Protein AF-A0A8S2TP11-F1 (afdb_monomer)

pLDDT: mean 78.97, std 11.64, range [47.19, 91.62]

Structure (mmCIF, N/CA/C/O backbone):
data_AF-A0A8S2TP11-F1
#
_entry.id   AF-A0A8S2TP11-F1
#
loop_
_atom_site.group_PDB
_atom_site.id
_atom_site.type_symbol
_atom_site.label_atom_id
_atom_site.label_alt_id
_atom_site.label_comp_id
_atom_site.label_asym_id
_atom_site.label_entity_id
_atom_site.label_seq_id
_atom_site.pdbx_PDB_ins_code
_atom_site.Cartn_x
_atom_site.Cartn_y
_atom_site.Cartn_z
_atom_site.occupancy
_atom_site.B_iso_or_equiv
_atom_site.auth_seq_id
_atom_site.auth_comp_id
_atom_site.auth_asym_id
_atom_site.auth_atom_id
_atom_site.pdbx_PDB_model_num
ATOM 1 N N . PHE A 1 1 ? 15.207 4.730 -20.840 1.00 57.97 1 PHE A N 1
ATOM 2 C CA . PHE A 1 1 ? 14.688 3.370 -21.097 1.00 57.97 1 PHE A CA 1
ATOM 3 C C . PHE A 1 1 ? 14.161 2.771 -19.781 1.00 57.97 1 PHE A C 1
ATOM 5 O O . PHE A 1 1 ? 14.937 2.716 -18.834 1.00 57.97 1 PHE A O 1
ATOM 12 N N . CYS A 1 2 ? 12.865 2.417 -19.664 1.00 67.00 2 CYS A N 1
ATOM 13 C CA . CYS A 1 2 ? 12.331 1.579 -18.562 1.00 6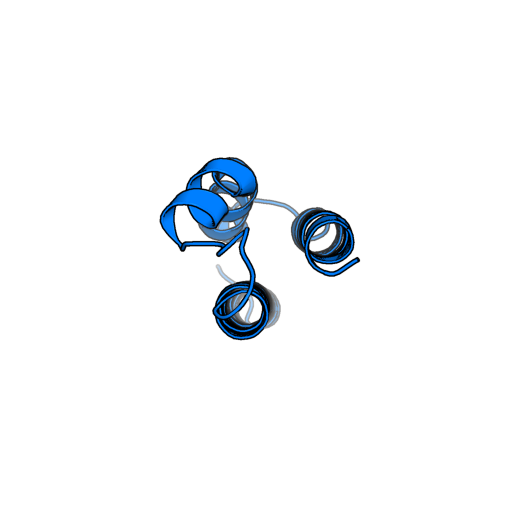7.00 2 CYS A CA 1
ATOM 14 C C . CYS A 1 2 ? 12.112 0.179 -19.136 1.00 67.00 2 CYS A C 1
ATO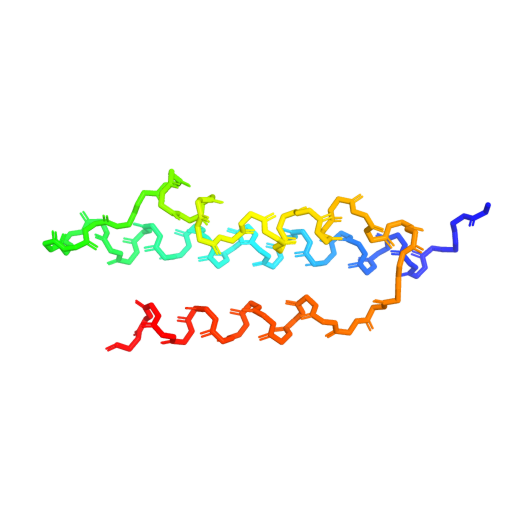M 16 O O . CYS A 1 2 ? 11.248 0.038 -20.001 1.00 67.00 2 CYS A O 1
ATOM 18 N N . PRO A 1 3 ? 12.859 -0.843 -18.705 1.00 79.12 3 PRO A N 1
ATOM 19 C CA . PRO A 1 3 ? 12.548 -2.202 -19.107 1.00 79.12 3 PRO A CA 1
ATOM 20 C C . PRO A 1 3 ? 11.234 -2.662 -18.454 1.00 79.12 3 PRO A C 1
ATOM 22 O O . PRO A 1 3 ? 10.937 -2.298 -17.314 1.00 79.12 3 PRO A O 1
ATOM 25 N N . PHE A 1 4 ? 10.453 -3.477 -19.167 1.00 76.94 4 PHE A N 1
ATOM 26 C CA . PHE A 1 4 ? 9.100 -3.889 -18.762 1.00 76.94 4 PHE A CA 1
ATOM 27 C C . PHE A 1 4 ? 9.046 -4.489 -17.347 1.00 76.94 4 PHE A C 1
ATOM 29 O O . PHE A 1 4 ? 8.184 -4.119 -16.555 1.00 76.94 4 PHE A O 1
ATOM 36 N N . TYR A 1 5 ? 10.030 -5.316 -16.976 1.00 77.19 5 TYR A N 1
ATOM 37 C CA . TYR A 1 5 ? 10.114 -5.916 -15.638 1.00 77.19 5 TYR A CA 1
ATOM 38 C C . TYR A 1 5 ? 10.205 -4.873 -14.510 1.00 77.19 5 TYR A C 1
ATOM 40 O O . TYR A 1 5 ? 9.631 -5.073 -13.442 1.00 77.19 5 TYR A O 1
ATOM 48 N N . LYS A 1 6 ? 10.881 -3.737 -14.744 1.00 73.62 6 LYS A N 1
ATOM 49 C CA . LYS A 1 6 ? 11.011 -2.654 -13.758 1.00 73.62 6 LYS A CA 1
ATOM 50 C C . LYS A 1 6 ? 9.687 -1.919 -13.589 1.00 73.62 6 LYS A C 1
ATOM 52 O O . LYS A 1 6 ? 9.303 -1.572 -12.479 1.00 73.62 6 LYS A O 1
ATOM 57 N N . CYS A 1 7 ? 8.979 -1.711 -14.692 1.00 79.38 7 CYS A N 1
ATOM 58 C CA . CYS A 1 7 ? 7.670 -1.084 -14.691 1.00 79.38 7 CYS A CA 1
ATOM 59 C C . CYS A 1 7 ? 6.602 -1.989 -14.016 1.00 79.38 7 CYS A C 1
ATOM 61 O O . CYS A 1 7 ? 5.815 -1.495 -13.209 1.00 79.38 7 CYS A O 1
ATOM 63 N N . VAL A 1 8 ? 6.648 -3.315 -14.211 1.00 84.44 8 VAL A N 1
ATOM 64 C CA . VAL A 1 8 ? 5.791 -4.280 -13.483 1.00 84.44 8 VAL A CA 1
ATOM 65 C C . VAL A 1 8 ? 6.132 -4.338 -11.987 1.00 84.44 8 VAL A C 1
ATOM 67 O O . VAL A 1 8 ? 5.227 -4.360 -11.155 1.00 84.44 8 VAL A O 1
ATOM 70 N N . ALA A 1 9 ? 7.417 -4.320 -11.621 1.00 79.75 9 ALA A N 1
ATOM 71 C CA . ALA A 1 9 ? 7.837 -4.290 -10.218 1.00 79.75 9 ALA A CA 1
ATOM 72 C C . ALA A 1 9 ? 7.385 -3.003 -9.497 1.00 79.75 9 ALA A C 1
ATOM 74 O O . ALA A 1 9 ? 6.875 -3.089 -8.380 1.00 79.75 9 ALA A O 1
ATOM 75 N N . MET A 1 10 ? 7.482 -1.835 -10.157 1.00 83.44 10 MET A N 1
ATOM 76 C CA . MET A 1 10 ? 6.920 -0.564 -9.657 1.00 83.44 10 MET A CA 1
ATOM 77 C C . MET A 1 10 ? 5.447 -0.687 -9.326 1.00 83.44 10 MET A C 1
ATOM 79 O O . MET A 1 10 ? 5.035 -0.331 -8.221 1.00 83.44 10 MET A O 1
ATOM 83 N N . LEU A 1 11 ? 4.678 -1.245 -10.253 1.00 86.25 11 LEU A N 1
ATOM 84 C CA . LEU A 1 11 ? 3.249 -1.402 -10.064 1.00 86.25 11 LEU A CA 1
ATOM 85 C C . LEU A 1 11 ? 2.929 -2.338 -8.891 1.00 86.25 11 LEU A C 1
ATOM 87 O O . LEU A 1 11 ? 2.106 -1.998 -8.046 1.00 86.25 11 LEU A O 1
ATOM 91 N N . ARG A 1 12 ? 3.616 -3.483 -8.788 1.00 86.38 12 ARG A N 1
ATOM 92 C CA . ARG A 1 12 ? 3.400 -4.444 -7.693 1.00 86.38 12 ARG A CA 1
ATOM 93 C C . ARG A 1 12 ? 3.654 -3.830 -6.315 1.00 86.38 12 ARG A C 1
ATOM 95 O O . ARG A 1 12 ? 2.862 -4.061 -5.408 1.00 86.38 12 ARG A O 1
ATOM 102 N N . ASN A 1 13 ? 4.708 -3.028 -6.167 1.00 85.56 13 ASN A N 1
ATOM 103 C CA . ASN A 1 13 ? 5.015 -2.367 -4.895 1.00 85.56 13 ASN A CA 1
ATOM 104 C C . ASN A 1 13 ? 3.972 -1.305 -4.517 1.00 85.56 13 ASN A C 1
ATOM 106 O O . ASN A 1 13 ? 3.620 -1.189 -3.345 1.00 85.56 13 ASN A O 1
ATOM 110 N N . MET A 1 14 ? 3.456 -0.555 -5.497 1.00 87.81 14 MET A N 1
ATOM 111 C CA . MET A 1 14 ? 2.382 0.418 -5.263 1.00 87.81 14 MET A CA 1
ATOM 112 C C . MET A 1 14 ? 1.082 -0.259 -4.818 1.00 87.81 14 MET A C 1
ATOM 114 O O . MET A 1 14 ? 0.454 0.205 -3.869 1.00 87.81 14 MET A O 1
ATOM 118 N N . ILE A 1 15 ? 0.705 -1.366 -5.468 1.00 91.00 15 ILE A N 1
ATOM 119 C CA . ILE A 1 15 ? -0.500 -2.127 -5.105 1.00 91.00 15 ILE A CA 1
ATOM 120 C C . ILE A 1 15 ? -0.349 -2.731 -3.705 1.00 91.00 15 ILE A C 1
ATOM 122 O O . ILE A 1 15 ? -1.237 -2.564 -2.879 1.00 91.00 15 ILE A O 1
ATOM 126 N N . ALA A 1 16 ? 0.798 -3.340 -3.394 1.00 88.12 16 ALA A N 1
ATOM 127 C CA . ALA A 1 16 ? 1.035 -3.915 -2.071 1.00 88.12 16 ALA A CA 1
ATOM 128 C C . ALA A 1 16 ? 0.923 -2.865 -0.949 1.00 88.12 16 ALA A C 1
ATOM 130 O O . ALA A 1 16 ? 0.271 -3.114 0.064 1.00 88.12 16 ALA 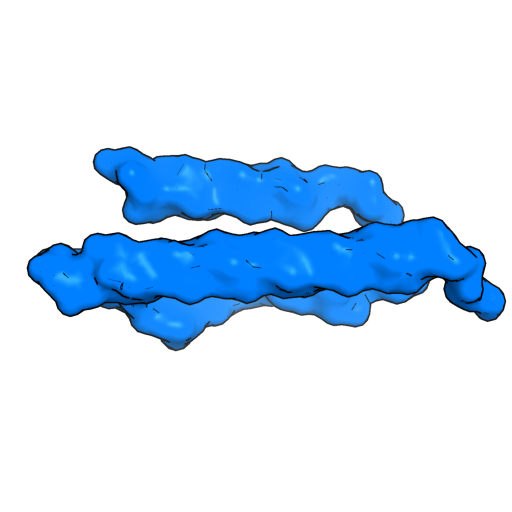A O 1
ATOM 131 N N . PHE A 1 17 ? 1.519 -1.676 -1.131 1.00 88.81 17 PHE A N 1
ATOM 132 C CA . PHE A 1 17 ? 1.370 -0.571 -0.176 1.00 88.81 17 PHE A CA 1
ATOM 133 C C . PHE A 1 17 ? -0.099 -0.181 0.013 1.00 88.81 17 PHE A C 1
ATOM 135 O O . PHE A 1 17 ? -0.543 0.011 1.144 1.00 88.81 17 PHE A O 1
ATOM 142 N N . TYR A 1 18 ? -0.848 -0.084 -1.087 1.00 91.62 18 TYR A N 1
ATOM 143 C CA . TYR A 1 18 ? -2.265 0.257 -1.051 1.00 91.62 18 TYR A CA 1
ATOM 144 C C . TYR A 1 18 ? -3.093 -0.783 -0.285 1.00 91.62 18 TYR A C 1
ATOM 146 O O . TYR A 1 18 ? -3.843 -0.404 0.614 1.00 91.62 18 TYR A O 1
ATOM 154 N N . ASP A 1 19 ? -2.922 -2.071 -0.587 1.00 91.38 19 ASP A N 1
ATOM 155 C CA . AS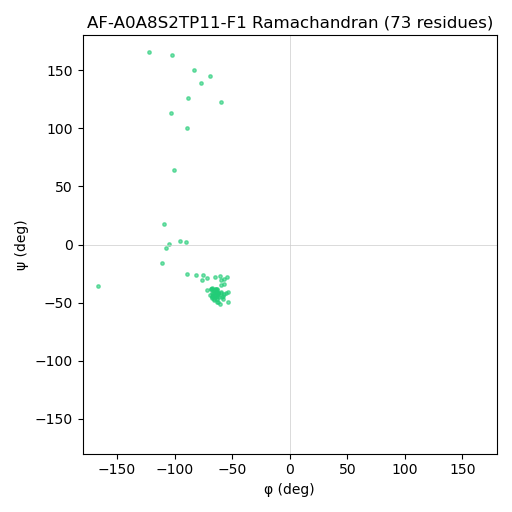P A 1 19 ? -3.686 -3.152 0.045 1.00 91.38 19 ASP A CA 1
ATOM 156 C C . ASP A 1 19 ? -3.433 -3.209 1.558 1.00 91.38 19 ASP A C 1
ATOM 158 O O . ASP A 1 19 ? -4.376 -3.305 2.345 1.00 91.38 19 ASP A O 1
ATOM 162 N N . MET A 1 20 ? -2.174 -3.067 1.987 1.00 88.69 20 MET A N 1
ATOM 163 C CA . MET A 1 20 ? -1.827 -3.063 3.412 1.00 88.69 20 MET A CA 1
ATOM 164 C C . MET A 1 20 ? -2.335 -1.813 4.139 1.00 88.69 20 MET A C 1
ATOM 166 O O . MET A 1 20 ? -2.894 -1.925 5.231 1.00 88.69 20 MET A O 1
ATOM 170 N N . ALA A 1 21 ? -2.196 -0.626 3.537 1.00 89.69 21 ALA A N 1
ATOM 171 C CA . ALA A 1 21 ? -2.708 0.613 4.123 1.00 89.69 21 ALA A CA 1
ATOM 172 C C . ALA A 1 21 ? -4.234 0.568 4.275 1.00 89.69 21 ALA A C 1
ATOM 174 O O . ALA A 1 21 ? -4.769 0.956 5.313 1.00 89.69 21 ALA A O 1
ATOM 175 N N . ARG A 1 22 ? -4.931 0.041 3.263 1.00 91.12 22 ARG A N 1
ATOM 176 C CA . ARG A 1 22 ? -6.373 -0.190 3.314 1.00 91.12 22 ARG A CA 1
ATOM 177 C C . ARG A 1 22 ? -6.739 -1.155 4.443 1.00 91.12 22 ARG A C 1
ATOM 179 O O . ARG A 1 22 ? -7.582 -0.812 5.268 1.00 91.12 22 ARG A O 1
ATOM 186 N N . HIS A 1 23 ? -6.082 -2.312 4.506 1.00 90.62 23 HIS A N 1
ATOM 187 C CA . HIS A 1 23 ? -6.345 -3.331 5.523 1.00 90.62 23 HIS A CA 1
ATOM 188 C C . HIS A 1 23 ? -6.126 -2.806 6.949 1.00 90.62 23 HIS A C 1
ATOM 190 O O . HIS A 1 23 ? -6.937 -3.073 7.834 1.00 90.62 23 HIS A O 1
ATOM 196 N N . ALA A 1 24 ? -5.075 -2.013 7.181 1.00 87.38 24 ALA A N 1
ATOM 197 C CA . ALA A 1 24 ? -4.818 -1.408 8.487 1.00 87.38 24 ALA A CA 1
ATOM 198 C C . ALA A 1 24 ? -5.919 -0.419 8.905 1.00 87.38 24 ALA A C 1
ATOM 200 O O . ALA A 1 24 ? -6.344 -0.421 10.062 1.00 87.38 24 ALA A O 1
ATOM 201 N N . VAL A 1 25 ? -6.428 0.392 7.972 1.00 90.19 25 VAL A N 1
ATOM 202 C CA . VAL A 1 25 ? -7.547 1.310 8.245 1.00 90.19 25 VAL A CA 1
ATOM 203 C C . VAL A 1 25 ? -8.845 0.540 8.513 1.00 90.19 25 VAL A C 1
ATOM 205 O O . VAL A 1 25 ? -9.583 0.898 9.427 1.00 90.19 25 VAL A O 1
ATOM 208 N N . GLU A 1 26 ? -9.127 -0.521 7.751 1.00 90.00 26 GLU A N 1
ATOM 209 C CA . GLU A 1 26 ? -10.329 -1.350 7.927 1.00 90.00 26 GLU A CA 1
ATOM 210 C C . GLU A 1 26 ? -10.300 -2.127 9.254 1.00 90.00 26 GLU A C 1
ATOM 212 O O . GLU A 1 26 ? -11.280 -2.110 9.997 1.00 90.00 26 GLU A O 1
ATOM 217 N N . THR A 1 27 ? -9.160 -2.734 9.596 1.00 87.81 27 THR A N 1
ATOM 218 C CA . THR A 1 27 ? -8.988 -3.539 10.821 1.00 87.81 27 THR A CA 1
ATOM 219 C C . THR A 1 27 ? -9.070 -2.682 12.083 1.00 87.81 27 THR A C 1
ATOM 221 O O . THR A 1 27 ? -9.650 -3.089 13.087 1.00 87.81 27 THR A O 1
ATOM 224 N N . THR A 1 28 ? -8.531 -1.461 12.040 1.00 87.81 28 THR A N 1
ATOM 225 C CA . THR A 1 28 ? -8.527 -0.554 13.200 1.00 87.81 28 THR A CA 1
ATOM 226 C C . THR A 1 28 ? -9.752 0.359 13.268 1.00 87.81 28 THR A C 1
ATOM 228 O O . THR A 1 28 ? -9.864 1.157 14.196 1.00 87.81 28 THR A O 1
ATOM 231 N N . ALA A 1 29 ? -10.712 0.234 12.343 1.00 82.62 29 ALA A N 1
ATOM 232 C CA . ALA A 1 29 ? -11.874 1.121 12.261 1.00 82.62 29 ALA A CA 1
ATOM 233 C C . ALA A 1 29 ? -12.754 1.119 13.525 1.00 82.62 29 ALA A C 1
ATOM 235 O O . ALA A 1 29 ? -13.380 2.136 13.828 1.00 82.62 29 ALA A O 1
ATOM 236 N N . GLN A 1 30 ? -12.803 -0.008 14.240 1.00 81.44 30 GLN A N 1
ATOM 237 C CA . GLN A 1 30 ? -13.582 -0.196 15.472 1.00 81.44 30 GLN A CA 1
ATOM 238 C C . GLN A 1 30 ? -12.715 -0.199 16.743 1.00 81.44 30 GLN A C 1
ATOM 240 O O . GLN A 1 30 ? -13.240 -0.361 17.841 1.00 81.44 30 GLN A O 1
ATOM 245 N N . SER A 1 31 ? -11.397 -0.027 16.605 1.00 82.81 31 SER A N 1
ATOM 246 C CA . SER A 1 31 ? -10.465 0.025 17.732 1.00 82.81 31 SER A CA 1
ATOM 247 C C . SER A 1 31 ? -10.431 1.428 18.345 1.00 82.81 31 SER A C 1
ATOM 249 O O . SER A 1 31 ? -10.582 2.425 17.637 1.00 82.81 31 SER A O 1
ATOM 251 N N . GLU A 1 32 ? -10.162 1.527 19.651 1.00 75.38 32 GLU A N 1
ATOM 252 C CA . GLU A 1 32 ? -9.897 2.812 20.322 1.00 75.38 32 GLU A CA 1
ATOM 253 C C . GLU A 1 32 ? -8.723 3.565 19.676 1.00 75.38 32 GLU A C 1
ATOM 255 O O . GLU A 1 32 ? -8.701 4.796 19.655 1.00 75.38 32 GLU A O 1
ATOM 260 N N . LYS A 1 33 ? -7.764 2.831 19.094 1.00 77.56 33 LYS A N 1
ATOM 261 C CA . LYS A 1 33 ? -6.634 3.380 18.332 1.00 77.56 33 LYS A CA 1
ATOM 262 C C . LYS A 1 33 ? -6.894 3.283 16.832 1.00 77.56 33 LYS A C 1
ATOM 264 O O . LYS A 1 33 ? -6.200 2.567 16.112 1.00 77.56 33 LYS A O 1
ATOM 269 N N . LYS A 1 34 ? -7.913 3.999 16.362 1.00 84.81 34 LYS A N 1
ATOM 270 C CA . LYS A 1 34 ? -8.221 4.096 14.934 1.00 84.81 34 LYS A CA 1
ATOM 271 C C . LYS A 1 34 ? -7.041 4.691 14.171 1.00 84.81 34 LYS A C 1
ATOM 273 O O . LYS A 1 34 ? -6.649 5.827 14.429 1.00 84.81 34 LYS A O 1
ATOM 278 N N . ILE A 1 35 ? -6.539 3.959 13.182 1.00 88.19 35 ILE A N 1
ATOM 279 C CA . ILE A 1 35 ? -5.476 4.443 12.303 1.00 88.19 35 ILE A CA 1
ATOM 280 C C . ILE A 1 35 ? -6.106 5.171 11.125 1.00 88.19 35 ILE A C 1
ATOM 282 O O . ILE A 1 35 ? -6.968 4.639 10.420 1.00 88.19 35 ILE A O 1
ATOM 286 N N . THR A 1 36 ? -5.680 6.412 10.904 1.00 90.12 36 THR A N 1
ATOM 287 C CA . THR A 1 36 ? -6.117 7.207 9.755 1.00 90.12 36 THR A CA 1
ATOM 288 C C . THR A 1 36 ? -5.053 7.236 8.662 1.00 90.12 36 THR A C 1
ATOM 290 O O . THR A 1 36 ? -3.872 6.976 8.889 1.00 90.12 36 THR A O 1
ATOM 293 N N . TRP A 1 37 ? -5.452 7.628 7.449 1.00 88.44 37 TRP A N 1
ATOM 294 C CA . TRP A 1 37 ? -4.493 7.895 6.375 1.00 88.44 37 TRP A CA 1
ATOM 295 C C . TRP A 1 37 ? -3.461 8.967 6.761 1.00 88.44 37 TRP A C 1
ATOM 297 O O . TRP A 1 37 ? -2.306 8.877 6.349 1.00 88.44 37 TRP A O 1
ATOM 307 N N . ALA A 1 38 ? -3.852 9.967 7.559 1.00 90.69 38 ALA A N 1
ATOM 308 C CA . ALA A 1 38 ? -2.923 10.991 8.027 1.00 90.69 38 ALA A CA 1
ATOM 309 C C . ALA A 1 38 ? -1.810 10.374 8.887 1.00 90.69 38 ALA A C 1
A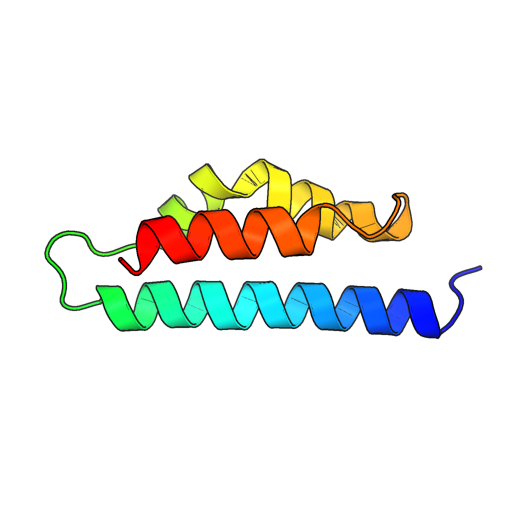TOM 311 O O . ALA A 1 38 ? -0.639 10.691 8.683 1.00 90.69 38 ALA A O 1
ATOM 312 N N . ASP A 1 39 ? -2.159 9.430 9.764 1.00 90.19 39 ASP A N 1
ATOM 313 C CA . ASP A 1 39 ? -1.190 8.716 10.598 1.00 90.19 39 ASP A CA 1
ATOM 314 C C . ASP A 1 39 ? -0.257 7.850 9.750 1.00 90.19 39 ASP A C 1
ATOM 316 O O . ASP A 1 39 ? 0.962 7.942 9.899 1.00 90.19 39 ASP A O 1
ATOM 320 N N . ILE A 1 40 ? -0.805 7.077 8.806 1.00 89.50 40 ILE A N 1
ATOM 321 C CA . ILE A 1 40 ? -0.013 6.244 7.885 1.00 89.50 40 ILE A CA 1
ATOM 322 C C . ILE A 1 40 ? 0.963 7.116 7.092 1.00 89.50 40 ILE A C 1
ATOM 324 O O . ILE A 1 40 ? 2.152 6.816 7.019 1.00 89.50 40 ILE A O 1
ATOM 328 N N . ARG A 1 41 ? 0.491 8.235 6.535 1.00 89.81 41 ARG A N 1
ATOM 329 C CA . ARG A 1 41 ? 1.327 9.154 5.757 1.00 89.81 41 ARG A CA 1
ATOM 330 C C . ARG A 1 41 ? 2.453 9.757 6.595 1.00 89.81 41 ARG A C 1
ATOM 332 O O . ARG A 1 41 ? 3.568 9.859 6.094 1.00 89.81 41 ARG A O 1
ATOM 339 N N . ASN A 1 42 ? 2.174 10.146 7.837 1.00 90.88 42 ASN A N 1
ATOM 340 C CA . ASN A 1 42 ? 3.175 10.744 8.720 1.00 90.88 42 ASN A CA 1
ATOM 341 C C . ASN A 1 42 ? 4.277 9.743 9.090 1.00 90.88 42 ASN A C 1
ATOM 343 O O . ASN A 1 42 ? 5.453 10.095 9.055 1.00 90.88 42 ASN A O 1
ATOM 347 N N . HIS A 1 43 ? 3.915 8.492 9.387 1.00 88.19 43 HIS A N 1
ATOM 348 C CA . HIS A 1 43 ? 4.884 7.466 9.782 1.00 88.19 43 HIS A CA 1
ATOM 349 C C . HIS A 1 43 ? 5.602 6.810 8.595 1.00 88.19 43 HIS A C 1
ATOM 351 O O . HIS A 1 43 ? 6.721 6.329 8.746 1.00 88.19 43 HIS A O 1
ATOM 357 N N . MET A 1 44 ? 4.981 6.788 7.413 1.00 88.06 44 MET A N 1
ATOM 358 C CA . MET A 1 44 ? 5.516 6.132 6.215 1.00 88.06 44 MET A CA 1
ATOM 359 C C . MET A 1 44 ? 5.973 7.116 5.132 1.00 88.06 44 MET A C 1
ATOM 361 O O . MET A 1 44 ? 6.140 6.720 3.975 1.00 88.06 44 MET A O 1
ATOM 365 N N . ASN A 1 45 ? 6.190 8.389 5.474 1.00 89.44 45 ASN A N 1
ATOM 366 C CA . ASN A 1 45 ? 6.556 9.427 4.507 1.00 89.44 45 ASN A CA 1
ATOM 367 C C . ASN A 1 45 ? 7.809 9.049 3.695 1.00 89.44 45 ASN A C 1
ATOM 369 O O . ASN A 1 45 ? 7.820 9.171 2.470 1.00 89.44 45 ASN A O 1
ATOM 373 N N . ASP A 1 46 ? 8.816 8.475 4.358 1.00 87.38 46 ASP A N 1
ATOM 374 C CA . ASP A 1 46 ? 10.042 8.002 3.709 1.00 87.38 46 ASP A CA 1
ATOM 375 C C . ASP A 1 46 ? 9.776 6.839 2.745 1.00 87.38 46 ASP A C 1
ATOM 377 O O . ASP A 1 46 ? 10.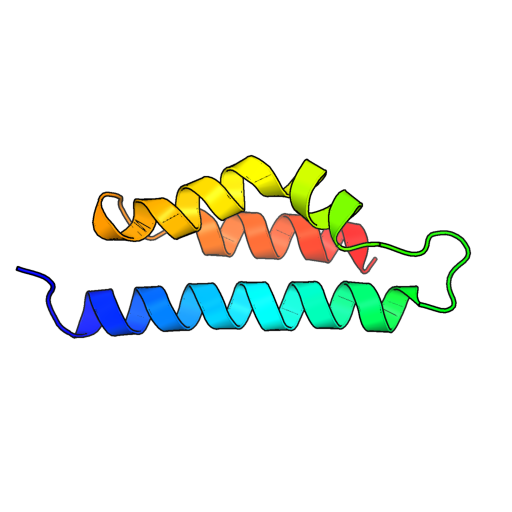333 6.792 1.651 1.00 87.38 46 ASP A O 1
ATOM 381 N N . THR A 1 47 ? 8.864 5.927 3.094 1.00 86.56 47 THR A N 1
ATOM 382 C CA . THR A 1 47 ? 8.482 4.809 2.213 1.00 86.56 47 THR A CA 1
ATOM 383 C C . THR A 1 47 ? 7.714 5.308 0.986 1.00 86.56 47 THR A C 1
ATOM 385 O O . THR A 1 47 ? 7.950 4.834 -0.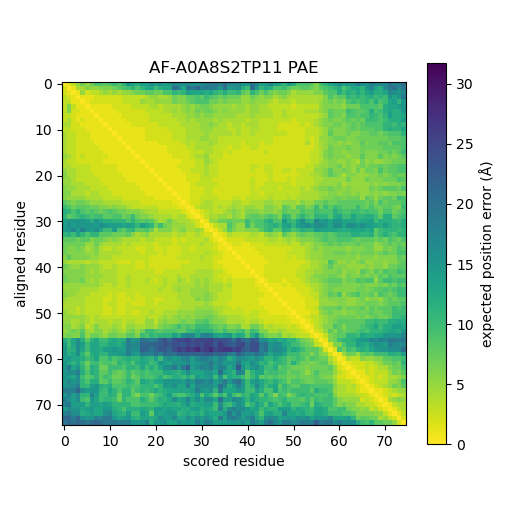124 1.00 86.56 47 THR A O 1
ATOM 388 N N . ILE A 1 48 ? 6.840 6.307 1.145 1.00 88.06 48 ILE A N 1
ATOM 389 C CA . ILE A 1 48 ? 6.120 6.953 0.033 1.00 88.06 48 ILE A CA 1
ATOM 390 C C . ILE A 1 48 ? 7.099 7.697 -0.891 1.00 88.06 48 ILE A C 1
ATOM 392 O O . ILE A 1 48 ? 6.974 7.646 -2.122 1.00 88.06 48 ILE A O 1
ATOM 396 N N . TYR A 1 49 ? 8.109 8.349 -0.314 1.00 88.44 49 TYR A N 1
ATOM 397 C CA . TYR A 1 49 ? 9.184 8.983 -1.071 1.00 88.44 49 TYR A CA 1
ATOM 398 C C . TYR A 1 49 ? 10.026 7.953 -1.844 1.00 88.44 49 TYR A C 1
ATOM 400 O O . TYR A 1 49 ? 10.300 8.133 -3.036 1.00 88.44 49 TYR A O 1
ATOM 408 N N . GLN A 1 50 ? 10.369 6.827 -1.213 1.00 84.94 50 GLN A N 1
ATOM 409 C CA . GLN A 1 50 ? 11.050 5.706 -1.867 1.00 84.94 50 GLN A CA 1
ATOM 410 C C . GLN A 1 50 ? 10.207 5.117 -3.007 1.00 84.94 50 GLN A C 1
ATOM 412 O O . GLN A 1 50 ? 10.724 4.945 -4.110 1.00 84.94 50 GLN A O 1
ATOM 417 N N . LEU A 1 51 ? 8.901 4.900 -2.798 1.00 85.00 51 LEU A N 1
ATOM 418 C CA . LEU A 1 51 ? 7.961 4.443 -3.834 1.00 85.00 51 LEU A CA 1
ATOM 419 C C . LEU A 1 51 ? 7.944 5.395 -5.045 1.00 85.00 51 LEU A C 1
ATOM 421 O O . LEU A 1 51 ? 7.984 4.958 -6.194 1.00 85.00 51 LEU A O 1
ATOM 425 N N . SER A 1 52 ? 7.951 6.705 -4.801 1.00 84.44 52 SER A N 1
ATOM 426 C CA . SER A 1 52 ? 7.951 7.722 -5.864 1.00 84.44 52 SER A CA 1
ATOM 427 C C . SER A 1 52 ? 9.291 7.806 -6.610 1.00 84.44 52 SER A C 1
ATOM 429 O O . SER A 1 52 ? 9.334 8.128 -7.800 1.00 84.44 52 SER A O 1
ATOM 431 N N . SER A 1 53 ? 10.395 7.473 -5.936 1.00 84.94 53 SER A N 1
ATOM 432 C CA . SER A 1 53 ? 11.755 7.491 -6.492 1.00 84.94 53 SER A CA 1
ATOM 433 C C . SER A 1 53 ? 12.230 6.133 -7.034 1.00 84.94 53 SER A C 1
ATOM 435 O O . SER A 1 53 ? 13.330 6.042 -7.578 1.00 84.94 53 SER A O 1
ATOM 437 N N . MET A 1 54 ? 11.383 5.097 -7.019 1.00 77.12 54 MET A N 1
ATOM 438 C CA . MET A 1 54 ? 11.653 3.744 -7.543 1.00 77.12 54 MET A CA 1
ATOM 439 C C . MET A 1 54 ? 12.119 3.703 -9.010 1.00 77.12 54 MET A C 1
ATOM 441 O O . MET A 1 54 ? 12.870 2.815 -9.433 1.00 77.12 54 MET A O 1
ATOM 445 N N . LYS A 1 55 ? 11.718 4.694 -9.814 1.00 70.38 55 LYS A N 1
ATOM 446 C CA . LYS A 1 55 ? 12.230 4.866 -11.181 1.00 70.38 55 LYS A CA 1
ATOM 447 C C . LYS A 1 55 ? 13.752 5.089 -11.196 1.00 70.38 55 LYS A C 1
ATOM 449 O O . LYS A 1 55 ? 14.397 4.709 -12.176 1.00 70.38 55 LYS A O 1
ATOM 454 N N . PHE A 1 56 ? 14.321 5.635 -10.125 1.00 74.44 56 PHE A N 1
ATOM 455 C CA . PHE A 1 56 ? 15.708 6.085 -10.013 1.00 74.44 56 PHE A CA 1
ATOM 456 C C . PHE A 1 56 ? 16.582 5.230 -9.069 1.00 74.44 56 PHE A C 1
ATOM 458 O O . PHE A 1 56 ? 17.799 5.307 -9.193 1.00 74.44 56 PHE A O 1
ATOM 465 N N . ALA A 1 57 ? 16.005 4.383 -8.200 1.00 58.88 57 ALA A N 1
ATOM 466 C CA . ALA A 1 57 ? 16.735 3.637 -7.156 1.00 58.88 57 ALA A CA 1
ATOM 467 C C . ALA A 1 57 ? 16.596 2.091 -7.219 1.00 58.88 57 ALA A C 1
ATOM 469 O O . ALA A 1 57 ? 15.752 1.553 -7.945 1.00 58.88 57 ALA A O 1
ATOM 470 N N . VAL A 1 58 ? 17.476 1.386 -6.484 1.00 55.16 58 VAL A N 1
ATOM 471 C CA . VAL A 1 58 ? 17.597 -0.088 -6.406 1.00 55.16 58 VAL A CA 1
ATOM 472 C C . VAL A 1 58 ? 16.496 -0.693 -5.527 1.00 55.16 58 VAL A C 1
ATOM 474 O O . VAL A 1 58 ? 16.134 -0.173 -4.478 1.00 55.16 58 VAL A O 1
ATOM 477 N N . TRP A 1 59 ? 15.957 -1.814 -5.993 1.00 60.12 59 TRP A N 1
ATOM 478 C CA . TRP A 1 59 ? 14.760 -2.480 -5.494 1.00 60.12 59 TRP A CA 1
ATOM 479 C C . TRP A 1 59 ? 15.110 -3.470 -4.382 1.00 60.12 59 TRP A C 1
ATOM 481 O O . TRP A 1 59 ? 15.547 -4.577 -4.678 1.00 60.12 59 TRP A O 1
ATOM 491 N N . GLY A 1 60 ? 14.916 -3.094 -3.118 1.00 59.41 60 GLY A N 1
ATOM 492 C CA . GLY A 1 60 ? 15.087 -4.022 -1.988 1.00 59.41 60 GLY A CA 1
ATOM 493 C C . GLY A 1 60 ? 14.516 -3.518 -0.662 1.00 59.41 60 GLY A C 1
ATOM 494 O O . GLY A 1 60 ? 13.923 -4.284 0.088 1.00 59.41 60 GLY A O 1
ATOM 495 N N . GLU A 1 61 ? 14.604 -2.215 -0.407 1.00 63.59 61 GLU A N 1
ATOM 496 C CA . GLU A 1 61 ? 14.276 -1.629 0.903 1.00 63.59 61 GLU A CA 1
ATOM 497 C C . GLU A 1 61 ? 12.766 -1.516 1.189 1.00 63.59 61 GLU A C 1
ATOM 499 O O . GLU A 1 61 ? 12.324 -1.640 2.329 1.00 63.59 61 GLU A O 1
ATOM 504 N N . ILE A 1 62 ? 11.951 -1.340 0.145 1.00 65.62 62 ILE A N 1
ATOM 505 C CA . ILE A 1 62 ? 10.516 -1.041 0.281 1.00 65.62 62 ILE A CA 1
ATOM 506 C C . ILE A 1 62 ? 9.741 -2.222 0.880 1.00 65.62 62 ILE A C 1
ATOM 508 O O . ILE A 1 62 ? 8.938 -2.029 1.787 1.00 65.62 62 ILE A O 1
ATOM 512 N N . LEU A 1 63 ? 10.004 -3.452 0.426 1.00 61.00 63 LEU A N 1
ATOM 513 C CA . LEU A 1 63 ? 9.340 -4.651 0.958 1.00 61.00 63 LEU A CA 1
ATOM 514 C C . LEU A 1 63 ? 9.685 -4.886 2.438 1.00 61.00 63 LEU A C 1
ATOM 516 O O . LEU A 1 63 ? 8.812 -5.246 3.227 1.00 61.00 63 LEU A O 1
ATOM 520 N N . PHE A 1 64 ? 10.931 -4.623 2.837 1.00 65.69 64 PHE A N 1
ATOM 521 C CA . PHE A 1 64 ? 11.361 -4.749 4.229 1.00 65.69 64 PHE A CA 1
ATOM 522 C C . PHE A 1 64 ? 10.661 -3.729 5.143 1.00 65.69 64 PHE A C 1
ATOM 524 O O . PHE A 1 64 ? 10.103 -4.108 6.175 1.00 65.69 64 PHE A O 1
ATOM 531 N N . ASN A 1 65 ? 10.617 -2.455 4.734 1.00 66.31 65 ASN A N 1
ATOM 532 C CA . ASN A 1 65 ? 9.964 -1.389 5.502 1.00 66.31 65 ASN A CA 1
ATOM 533 C C . ASN A 1 65 ? 8.453 -1.610 5.651 1.00 66.31 65 ASN A C 1
ATOM 535 O O . ASN A 1 65 ? 7.903 -1.383 6.730 1.00 66.31 65 ASN A O 1
ATOM 539 N N . LEU A 1 66 ? 7.797 -2.117 4.604 1.00 64.69 66 LEU A N 1
ATOM 540 C CA . LEU A 1 66 ? 6.376 -2.458 4.653 1.00 64.69 66 LEU A CA 1
ATOM 541 C C . LEU A 1 66 ? 6.087 -3.561 5.670 1.00 64.69 66 LEU A C 1
ATOM 543 O O . LEU A 1 66 ? 5.224 -3.399 6.528 1.00 64.69 66 LEU A O 1
ATOM 547 N N . THR A 1 67 ? 6.849 -4.653 5.617 1.00 66.19 67 THR A N 1
ATOM 548 C CA . THR A 1 67 ? 6.627 -5.800 6.509 1.00 66.19 67 THR A CA 1
ATOM 549 C C . THR A 1 67 ? 6.843 -5.409 7.973 1.00 66.19 67 THR A C 1
ATOM 551 O O . THR A 1 67 ? 6.072 -5.802 8.842 1.00 66.19 67 THR A O 1
ATOM 554 N N . LYS A 1 68 ? 7.855 -4.576 8.250 1.00 70.56 68 LYS A N 1
ATOM 555 C CA . LYS A 1 68 ? 8.164 -4.105 9.605 1.00 70.56 68 LYS A CA 1
ATOM 556 C C . LYS A 1 68 ? 7.083 -3.183 10.175 1.00 70.56 68 LYS A C 1
ATOM 558 O O . LYS A 1 68 ? 6.705 -3.351 11.329 1.00 70.56 68 LYS A O 1
ATOM 563 N N . TYR A 1 69 ? 6.600 -2.212 9.395 1.00 66.69 69 TYR A N 1
ATOM 564 C CA . TYR A 1 69 ? 5.595 -1.259 9.876 1.00 66.69 69 TYR A CA 1
ATOM 565 C C . TYR A 1 69 ? 4.246 -1.941 10.132 1.00 66.69 69 TYR A C 1
ATOM 567 O O . TYR A 1 69 ? 3.654 -1.743 11.188 1.00 66.69 69 TYR A O 1
ATOM 575 N N . PHE A 1 70 ? 3.789 -2.790 9.207 1.00 65.50 70 PHE A N 1
ATOM 576 C CA . PHE A 1 70 ? 2.495 -3.455 9.355 1.00 65.50 70 PHE A CA 1
ATOM 577 C C . PHE A 1 70 ? 2.502 -4.595 10.381 1.00 65.50 70 PHE A C 1
ATOM 579 O O . PHE A 1 70 ? 1.466 -4.813 10.994 1.00 65.50 70 PHE A O 1
ATOM 586 N N . ALA A 1 71 ? 3.640 -5.250 10.645 1.00 68.06 71 ALA A N 1
ATOM 587 C CA . ALA A 1 71 ? 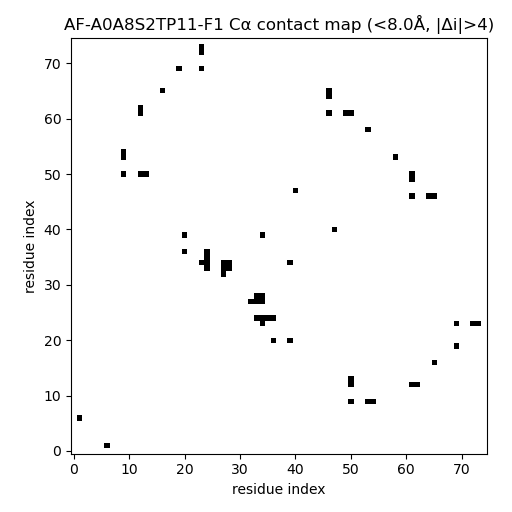3.758 -6.178 11.776 1.00 68.06 71 ALA A CA 1
ATOM 588 C C . ALA A 1 71 ? 3.564 -5.458 13.123 1.00 68.06 71 ALA A C 1
ATOM 590 O O . ALA A 1 71 ? 2.754 -5.875 13.932 1.00 68.06 71 ALA A O 1
ATOM 591 N N . ILE A 1 72 ? 4.215 -4.306 13.327 1.00 63.53 72 ILE A N 1
ATOM 592 C CA . ILE A 1 72 ? 4.086 -3.519 14.571 1.00 63.53 72 ILE A CA 1
ATOM 593 C C . ILE A 1 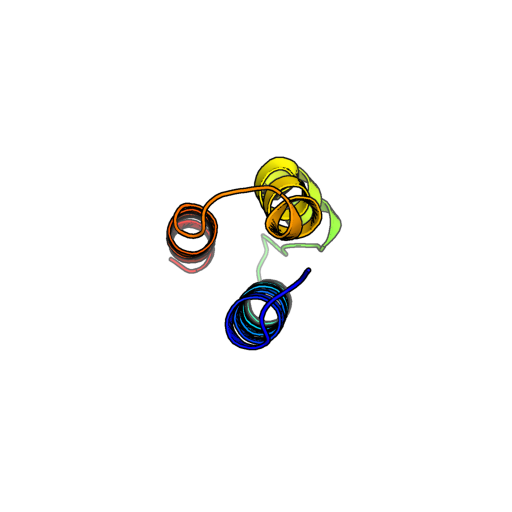72 ? 2.663 -2.970 14.773 1.00 63.53 72 ILE A C 1
ATOM 595 O O . ILE A 1 72 ? 2.254 -2.700 15.896 1.00 63.53 72 ILE A O 1
ATOM 599 N N . VAL A 1 73 ? 1.937 -2.733 13.682 1.00 59.03 73 VAL A N 1
ATOM 600 C CA . VAL A 1 73 ? 0.605 -2.120 13.703 1.00 59.03 73 VAL A CA 1
ATOM 601 C C . VAL A 1 73 ? -0.526 -3.150 13.851 1.00 59.03 73 VAL A C 1
ATOM 603 O O . VAL A 1 73 ? -1.609 -2.782 14.305 1.00 59.03 73 VAL A O 1
ATOM 606 N N . LEU A 1 74 ? -0.307 -4.403 13.438 1.00 56.31 74 LEU A N 1
ATOM 607 C CA . LEU A 1 74 ? -1.324 -5.465 13.433 1.00 56.31 74 LEU A CA 1
ATOM 608 C C . LEU A 1 74 ? -1.124 -6.539 14.524 1.00 56.31 74 LEU A C 1
ATOM 610 O O . LEU A 1 74 ? -1.984 -7.412 14.629 1.00 56.31 74 LEU A O 1
ATOM 614 N N . ASP A 1 75 ? -0.050 -6.467 15.318 1.00 47.19 75 ASP A N 1
ATOM 615 C CA . ASP A 1 75 ? 0.128 -7.186 16.598 1.00 47.19 75 ASP A CA 1
ATOM 616 C C . ASP A 1 75 ? -0.358 -6.334 17.791 1.00 47.19 75 ASP A C 1
ATOM 618 O O . ASP A 1 75 ? -0.947 -6.909 18.736 1.00 47.19 75 ASP A O 1
#

InterPro domains:
  IPR022878 V-type ATP synthase catalytic alpha chain [PTHR43607] (1-57)
  IPR024034 ATPase, F1/V1 complex, beta/alpha subunit, C-terminal [G3DSA:1.10.1140.10] (1-71)

Nearest PDB structures (foldseek):
  7uzf-assembly1_C  TM=9.243E-01  e=2.118E-04  Rattus norvegicus
  7une-assembly1_M  TM=7.479E-01  e=4.889E-05  Bos taurus
  9brr-assembly1_2  TM=7.338E-01  e=6.243E-05  Mus musculus
  7u8o-assembly1_B  TM=7.549E-01  e=1.993E-04  Sus scrofa

Foldseek 3Di:
DQPPVLVVVLVVLVVVVVVLVVVLQVVCVPPPPRDDPVNVCVVCVVLVVCSVCSVPDDPDVNVVVSVVVSVVSVD

Mean predicted aligned error: 6.81 Å

Organism: NCBI:txid1234261

Secondary structure (DSSP, 8-state):
---HHHHHHHHHHHHHHHHHHHHHHHHTTTSSSPPPHHHHHHHSHHHHHHHHHTTTS-TTHHHHHHHHHHHHHH-

Sequence (75 aa):
FCPFYKCVAMLRNMIAFYDMARHAVETTAQSEKKITWADIRNHMNDTIYQLSSMKFAVWGEILFNLTKYFAIVLD

Solvent-accessible surface area (backbone atoms only — not comparable to full-atom values): 4554 Å² total; per-residue (Å²): 140,81,58,68,70,59,57,52,51,52,51,52,54,54,50,51,53,49,54,51,55,50,49,50,33,62,70,20,65,85,43,98,73,55,52,47,71,68,55,51,49,69,77,38,44,67,57,54,50,48,63,73,42,49,92,80,54,82,93,65,62,64,67,55,54,50,54,55,54,52,50,72,72,75,109

Radius of gyration: 13.57 Å; Cα contacts (8 Å, |Δi|>4): 33; chains: 1; bounding box: 31×18×41 Å